Protein AF-A0A0K8V411-F1 (afdb_monomer)

Structure (mmCIF, N/CA/C/O backbone):
data_AF-A0A0K8V411-F1
#
_entry.id   AF-A0A0K8V411-F1
#
loop_
_atom_site.group_PDB
_atom_site.id
_atom_site.type_symbol
_atom_site.label_atom_id
_atom_site.label_alt_id
_atom_site.label_comp_id
_atom_site.label_asym_id
_atom_site.label_entity_id
_atom_site.label_seq_id
_atom_site.pdbx_PDB_ins_code
_atom_site.Cartn_x
_atom_site.Cartn_y
_atom_site.Cartn_z
_atom_site.occupancy
_atom_site.B_iso_or_equiv
_atom_site.auth_seq_id
_atom_site.auth_comp_id
_atom_site.auth_asym_id
_atom_site.auth_atom_id
_atom_site.pdbx_PDB_model_num
ATOM 1 N N . MET A 1 1 ? 6.392 6.251 16.243 1.00 62.19 1 MET A N 1
ATOM 2 C CA . MET A 1 1 ? 7.651 5.488 16.072 1.00 62.19 1 MET A CA 1
ATOM 3 C C . MET A 1 1 ? 7.427 4.157 15.341 1.00 62.19 1 MET A C 1
ATOM 5 O O . MET A 1 1 ? 8.114 3.924 14.360 1.00 62.19 1 MET A O 1
ATOM 9 N N . MET A 1 2 ? 6.452 3.316 15.727 1.00 70.94 2 MET A N 1
ATOM 10 C CA . MET A 1 2 ? 6.197 2.019 15.053 1.00 70.94 2 MET A CA 1
ATOM 11 C C . MET A 1 2 ? 5.640 2.143 13.621 1.00 70.94 2 MET A C 1
ATOM 13 O O . MET A 1 2 ? 6.083 1.429 12.727 1.00 70.94 2 MET A O 1
ATOM 17 N N . ILE A 1 3 ? 4.739 3.104 13.378 1.00 74.06 3 ILE A N 1
ATOM 18 C CA . ILE A 1 3 ? 4.144 3.361 12.048 1.00 74.06 3 ILE A CA 1
ATOM 19 C C . ILE A 1 3 ? 5.231 3.686 11.010 1.00 74.06 3 ILE A C 1
ATOM 21 O O . ILE A 1 3 ? 5.201 3.203 9.884 1.00 74.06 3 ILE A O 1
ATOM 25 N N . SER A 1 4 ? 6.239 4.458 11.414 1.00 68.69 4 SER A N 1
ATOM 26 C CA . SER A 1 4 ? 7.348 4.868 10.552 1.00 68.69 4 SER A CA 1
ATOM 27 C C . SER A 1 4 ? 8.252 3.700 10.143 1.00 68.69 4 SER A C 1
ATOM 29 O O . SER A 1 4 ? 8.767 3.696 9.037 1.00 68.69 4 SER A O 1
ATOM 31 N N . LEU A 1 5 ? 8.432 2.681 10.983 1.00 73.88 5 LEU A N 1
ATOM 32 C CA . LEU A 1 5 ? 9.225 1.501 10.613 1.00 73.88 5 LEU A CA 1
ATOM 33 C C . LEU A 1 5 ? 8.445 0.574 9.673 1.00 73.88 5 LEU A C 1
ATOM 35 O O . LEU A 1 5 ? 8.996 0.066 8.700 1.00 73.88 5 LEU A O 1
ATOM 39 N N . LEU A 1 6 ? 7.152 0.387 9.944 1.00 71.62 6 LEU A N 1
ATOM 40 C CA . LEU A 1 6 ? 6.322 -0.590 9.239 1.00 71.62 6 LEU A CA 1
ATOM 41 C C . LEU A 1 6 ? 5.678 -0.065 7.954 1.00 71.62 6 LEU A C 1
ATOM 43 O O . LEU A 1 6 ? 5.261 -0.875 7.142 1.00 71.62 6 LEU A O 1
ATOM 47 N N . ALA A 1 7 ? 5.587 1.247 7.740 1.00 76.69 7 ALA A N 1
ATOM 48 C CA . ALA A 1 7 ? 5.054 1.806 6.494 1.00 76.69 7 ALA A CA 1
ATOM 49 C C . ALA A 1 7 ? 6.159 2.362 5.583 1.00 76.69 7 ALA A C 1
ATOM 51 O O . ALA A 1 7 ? 6.114 2.186 4.365 1.00 76.69 7 ALA A O 1
ATOM 52 N N . LEU A 1 8 ? 7.178 3.002 6.166 1.00 77.25 8 LEU A N 1
ATOM 53 C CA . LEU A 1 8 ? 8.179 3.759 5.410 1.00 77.25 8 LEU A CA 1
ATOM 54 C C . LEU A 1 8 ? 9.280 2.875 4.805 1.00 77.25 8 LEU A C 1
ATOM 56 O O . LEU A 1 8 ? 9.857 3.253 3.793 1.00 77.25 8 LEU A O 1
ATOM 60 N N . ILE A 1 9 ? 9.555 1.703 5.391 1.00 83.69 9 ILE A N 1
ATOM 61 C CA . ILE A 1 9 ? 10.514 0.724 4.851 1.00 83.69 9 ILE A CA 1
ATOM 62 C C . ILE A 1 9 ? 9.879 -0.160 3.763 1.00 83.69 9 ILE A C 1
ATOM 64 O O . ILE A 1 9 ? 10.444 -0.243 2.673 1.00 83.69 9 ILE A O 1
ATOM 68 N N . PRO A 1 10 ? 8.716 -0.810 3.976 1.00 84.44 10 PRO A N 1
ATOM 69 C CA . PRO A 1 10 ? 8.154 -1.683 2.947 1.00 84.44 10 PRO A CA 1
ATOM 70 C C . PRO A 1 10 ? 7.540 -0.916 1.778 1.00 84.44 10 PRO A C 1
ATOM 72 O O . PRO A 1 10 ? 7.521 -1.454 0.677 1.00 84.44 10 PRO A O 1
ATOM 75 N N . GLY A 1 11 ? 7.097 0.333 1.973 1.00 85.06 11 GLY A N 1
ATOM 76 C CA . GLY A 1 11 ? 6.592 1.188 0.896 1.00 85.06 11 GLY A CA 1
ATOM 77 C C . GLY A 1 11 ? 7.528 1.231 -0.323 1.00 85.06 11 GLY A C 1
ATOM 78 O O . GLY A 1 11 ? 7.166 0.700 -1.374 1.00 85.06 11 GLY A O 1
ATOM 79 N N . PRO A 1 12 ? 8.748 1.788 -0.210 1.00 87.50 12 PRO A N 1
ATOM 80 C CA . PRO A 1 12 ? 9.686 1.873 -1.328 1.00 87.50 12 PRO A CA 1
ATOM 81 C C . PRO A 1 12 ? 10.131 0.503 -1.861 1.00 87.50 12 PRO A C 1
ATOM 83 O O . PRO A 1 12 ? 10.384 0.386 -3.055 1.00 87.50 12 PRO A O 1
ATOM 86 N N . ILE A 1 13 ? 10.169 -0.547 -1.031 1.00 90.69 13 ILE A N 1
ATOM 87 C CA . ILE A 1 13 ? 10.497 -1.911 -1.486 1.00 90.69 13 ILE A CA 1
ATOM 88 C C . ILE A 1 13 ? 9.397 -2.455 -2.409 1.00 90.69 13 ILE A C 1
ATOM 90 O O . ILE A 1 13 ? 9.693 -2.980 -3.483 1.00 90.69 13 ILE A O 1
ATOM 94 N N . ILE A 1 14 ? 8.128 -2.317 -2.014 1.00 91.19 14 ILE A N 1
ATOM 95 C CA . ILE A 1 14 ? 6.980 -2.766 -2.811 1.00 91.19 14 ILE A CA 1
ATOM 96 C C . ILE A 1 14 ? 6.903 -1.961 -4.109 1.00 91.19 14 ILE A C 1
ATOM 98 O O . ILE A 1 14 ? 6.784 -2.549 -5.183 1.00 91.19 14 ILE A O 1
ATOM 102 N N . PHE A 1 15 ? 7.028 -0.633 -4.033 1.00 90.06 15 PHE A N 1
ATOM 103 C CA . PHE A 1 15 ? 7.050 0.212 -5.228 1.00 90.06 15 PHE A CA 1
ATOM 104 C C . PHE A 1 15 ? 8.222 -0.131 -6.154 1.00 90.06 15 PHE A C 1
ATOM 106 O O . PHE A 1 15 ? 8.014 -0.214 -7.362 1.00 90.06 15 PHE A O 1
ATOM 113 N N . GLY A 1 16 ? 9.408 -0.424 -5.610 1.00 90.44 16 GLY A N 1
ATOM 114 C CA . GLY A 1 16 ? 10.551 -0.908 -6.388 1.00 90.44 16 GLY A CA 1
ATOM 115 C C . GLY A 1 16 ? 10.221 -2.184 -7.163 1.00 90.44 16 GLY A C 1
ATOM 116 O O . GLY A 1 16 ? 10.389 -2.232 -8.377 1.00 90.44 16 GLY A O 1
ATOM 117 N N . ARG A 1 17 ? 9.616 -3.181 -6.503 1.00 90.94 17 ARG A N 1
ATOM 118 C CA . ARG A 1 17 ? 9.182 -4.425 -7.166 1.00 90.94 17 ARG A CA 1
ATOM 119 C C . ARG A 1 17 ? 8.103 -4.206 -8.229 1.00 90.94 17 ARG A C 1
ATOM 121 O O . ARG A 1 17 ? 8.109 -4.893 -9.250 1.00 90.94 17 ARG A O 1
ATOM 128 N N . ILE A 1 18 ? 7.176 -3.272 -8.015 1.00 92.00 18 ILE A N 1
ATOM 129 C CA . ILE A 1 18 ? 6.149 -2.928 -9.012 1.00 92.00 18 ILE A CA 1
ATOM 130 C C . ILE A 1 18 ? 6.806 -2.334 -10.264 1.00 92.00 18 ILE A C 1
ATOM 132 O O . ILE A 1 18 ? 6.470 -2.729 -11.380 1.00 92.00 18 ILE A O 1
ATOM 136 N N . ILE A 1 19 ? 7.773 -1.434 -10.092 1.00 90.12 19 ILE A N 1
ATOM 137 C CA . ILE A 1 19 ? 8.519 -0.839 -11.205 1.00 90.12 19 ILE A CA 1
ATOM 138 C C . ILE A 1 19 ? 9.303 -1.923 -11.961 1.00 90.12 19 ILE A C 1
ATOM 140 O O . ILE A 1 19 ? 9.169 -2.027 -13.179 1.00 90.12 19 ILE A O 1
ATOM 144 N N . ASP A 1 20 ? 10.013 -2.802 -11.250 1.00 89.75 20 ASP A N 1
ATOM 145 C CA . ASP A 1 20 ? 10.786 -3.888 -11.869 1.00 89.75 20 ASP A CA 1
ATOM 146 C C . ASP A 1 20 ? 9.894 -4.862 -12.660 1.00 89.75 20 ASP A C 1
ATOM 148 O O . ASP A 1 20 ? 10.235 -5.276 -13.768 1.00 89.75 20 ASP A O 1
ATOM 152 N N . SER A 1 21 ? 8.720 -5.211 -12.120 1.00 88.44 21 SER A N 1
ATOM 153 C CA . SER A 1 21 ? 7.772 -6.138 -12.763 1.00 88.44 21 SER A CA 1
ATOM 154 C C . SER A 1 21 ? 7.040 -5.554 -13.974 1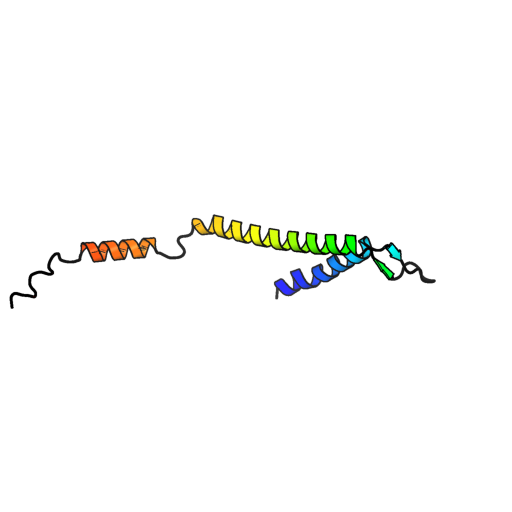.00 88.44 21 SER A C 1
ATOM 156 O O . SER A 1 21 ? 6.572 -6.302 -14.831 1.00 88.44 21 SER A O 1
ATOM 158 N N . THR A 1 22 ? 6.943 -4.226 -14.065 1.00 91.69 22 THR A N 1
ATOM 159 C CA . THR A 1 22 ? 6.321 -3.529 -15.203 1.00 91.69 22 THR A CA 1
ATOM 160 C C . THR A 1 22 ? 7.337 -3.092 -16.249 1.00 91.69 22 THR A C 1
ATOM 162 O O . THR A 1 22 ? 6.961 -2.456 -17.235 1.00 91.69 22 THR A O 1
ATOM 165 N N . CYS A 1 23 ? 8.610 -3.446 -16.069 1.00 91.31 23 CYS A N 1
ATOM 166 C CA . CYS A 1 23 ? 9.661 -3.053 -16.984 1.00 91.31 23 CYS A CA 1
ATOM 167 C C . CYS A 1 23 ? 9.523 -3.733 -18.351 1.00 91.31 23 CYS A C 1
ATOM 169 O O . CYS A 1 23 ? 9.491 -4.960 -18.455 1.00 91.31 23 CYS A O 1
ATOM 171 N N . LEU A 1 24 ? 9.483 -2.920 -19.406 1.00 88.50 24 LEU A N 1
ATOM 172 C CA . LEU A 1 24 ? 9.473 -3.364 -20.799 1.00 88.50 24 LEU A CA 1
ATOM 173 C C . LEU A 1 24 ? 10.885 -3.386 -21.386 1.00 88.50 24 LEU A C 1
ATOM 175 O O . LEU A 1 24 ? 11.235 -4.321 -22.101 1.00 88.50 24 LEU A O 1
ATOM 179 N N . VAL A 1 25 ? 11.695 -2.367 -21.077 1.00 87.44 25 VAL A N 1
ATOM 180 C CA . VAL A 1 25 ? 13.060 -2.223 -21.602 1.00 87.44 25 VAL A CA 1
ATOM 181 C C . VAL A 1 25 ? 14.035 -1.963 -20.462 1.00 87.44 25 VAL A C 1
ATOM 183 O O . VAL A 1 25 ? 13.973 -0.931 -19.785 1.00 87.44 25 VAL A O 1
ATOM 186 N N . TRP A 1 26 ? 14.954 -2.909 -20.288 1.00 88.56 26 TRP A N 1
ATOM 187 C CA . TRP A 1 26 ? 16.078 -2.801 -19.368 1.00 88.56 26 TRP A CA 1
ATOM 188 C C . TRP A 1 26 ? 17.267 -2.145 -20.061 1.00 88.56 26 TRP A C 1
ATOM 190 O O . TRP A 1 26 ? 17.569 -2.453 -21.213 1.00 88.56 26 TRP A O 1
ATOM 200 N N . THR A 1 27 ? 17.944 -1.242 -19.354 1.00 83.25 27 THR A N 1
ATOM 201 C CA . THR A 1 27 ? 19.200 -0.665 -19.841 1.00 83.25 27 THR A CA 1
ATOM 202 C C . THR A 1 27 ? 20.320 -1.666 -19.593 1.00 83.25 27 THR A C 1
ATOM 204 O O . THR A 1 27 ? 20.622 -1.953 -18.439 1.00 83.25 27 THR A O 1
ATOM 207 N N . GLU A 1 28 ? 20.963 -2.174 -20.638 1.00 83.94 28 GLU A N 1
ATOM 208 C CA . GLU A 1 28 ? 22.169 -2.992 -20.490 1.00 83.94 28 GLU A CA 1
ATOM 209 C C . GLU A 1 28 ? 23.408 -2.088 -20.471 1.00 83.94 28 GLU A C 1
ATOM 211 O O . GLU A 1 28 ? 23.597 -1.234 -21.337 1.00 83.94 28 GLU A O 1
ATOM 216 N N . THR A 1 29 ? 24.250 -2.257 -19.459 1.00 83.88 29 THR A N 1
ATOM 217 C CA . THR A 1 29 ? 25.544 -1.575 -19.337 1.00 83.88 29 THR A CA 1
ATOM 218 C C . THR A 1 29 ? 26.673 -2.572 -19.582 1.00 83.88 29 THR A C 1
ATOM 220 O O . THR A 1 29 ? 26.465 -3.780 -19.478 1.00 83.88 29 THR A O 1
ATOM 223 N N . CYS A 1 30 ? 27.898 -2.100 -19.844 1.00 81.62 30 CYS A N 1
ATOM 224 C CA . CYS A 1 30 ? 29.064 -2.984 -20.005 1.00 81.62 30 CYS A CA 1
ATOM 225 C C . CYS A 1 30 ? 29.314 -3.909 -18.789 1.00 81.62 30 CYS A C 1
ATOM 227 O O . CYS A 1 30 ? 30.045 -4.885 -18.918 1.00 81.62 30 CYS A O 1
ATOM 229 N N . HIS A 1 31 ? 28.707 -3.619 -17.628 1.00 82.38 31 HIS A N 1
ATOM 230 C CA . HIS A 1 31 ? 28.780 -4.419 -16.400 1.00 82.38 31 HIS A CA 1
ATOM 231 C C . HIS A 1 31 ? 27.486 -5.197 -16.068 1.00 82.38 31 HIS A C 1
ATOM 233 O O . HIS A 1 31 ? 27.401 -5.786 -14.992 1.00 82.38 31 HIS A O 1
ATOM 239 N N . GLY A 1 32 ? 26.491 -5.227 -16.965 1.00 81.62 32 GLY A N 1
ATOM 240 C CA . GLY A 1 32 ? 25.243 -5.987 -16.811 1.00 81.62 32 GLY A CA 1
ATOM 241 C C . GLY A 1 32 ? 23.969 -5.134 -16.772 1.00 81.62 32 GLY A C 1
ATOM 242 O O . GLY A 1 32 ? 23.953 -3.987 -17.233 1.00 81.62 32 GLY A O 1
ATOM 243 N N . ARG A 1 33 ? 22.897 -5.707 -16.206 1.00 81.00 33 ARG A N 1
ATOM 244 C CA . ARG A 1 33 ? 21.543 -5.128 -16.178 1.00 81.00 33 ARG A CA 1
ATOM 245 C C . ARG A 1 33 ? 21.484 -3.888 -15.280 1.00 81.00 33 ARG A C 1
ATOM 247 O O . ARG A 1 33 ? 21.710 -3.976 -14.076 1.00 81.00 33 ARG A O 1
ATOM 254 N N . GLY A 1 34 ? 21.192 -2.740 -15.878 1.00 83.56 34 GLY A N 1
ATOM 255 C CA . GLY A 1 34 ? 21.037 -1.446 -15.219 1.00 83.56 34 GLY A CA 1
ATOM 256 C C . GLY A 1 34 ? 19.582 -1.126 -14.869 1.0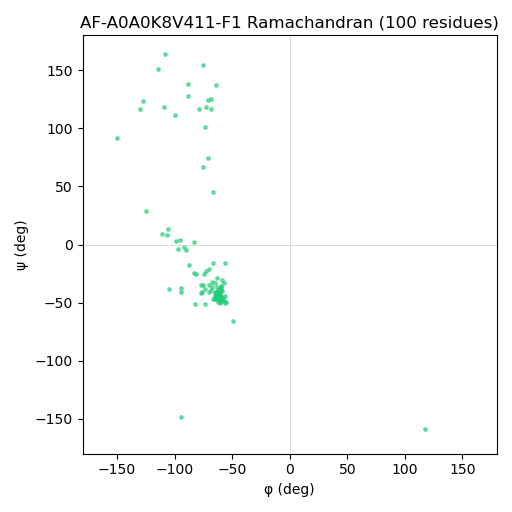0 83.56 34 GLY A C 1
ATOM 257 O O . GLY A 1 34 ? 18.782 -2.012 -14.583 1.00 83.56 34 GLY A O 1
ATOM 258 N N . ASN A 1 35 ? 19.230 0.163 -14.882 1.00 83.69 35 ASN A N 1
ATOM 259 C CA . ASN A 1 35 ? 17.886 0.614 -14.520 1.00 83.69 35 ASN A CA 1
ATOM 260 C C . ASN A 1 35 ? 16.855 0.342 -15.634 1.00 83.69 35 ASN A C 1
ATOM 262 O O . ASN A 1 35 ? 17.192 0.308 -16.825 1.00 83.69 35 ASN A O 1
ATOM 266 N N . CYS A 1 36 ? 15.584 0.211 -15.251 1.00 88.31 36 CYS A N 1
ATOM 267 C CA . CYS A 1 36 ? 14.485 0.162 -16.206 1.00 88.31 36 CYS A CA 1
ATOM 268 C C . CYS A 1 36 ? 14.265 1.542 -16.841 1.00 88.31 36 CYS A C 1
ATOM 270 O O . CYS A 1 36 ? 14.054 2.524 -16.128 1.00 88.31 36 CYS A O 1
ATOM 272 N N . GLN A 1 37 ? 14.295 1.627 -18.173 1.00 84.06 37 GLN A N 1
ATOM 273 C CA . GLN A 1 37 ? 14.102 2.898 -18.879 1.00 84.06 37 GLN A CA 1
ATOM 274 C C . GLN A 1 37 ? 12.644 3.106 -19.302 1.00 84.06 37 GLN A C 1
ATOM 276 O O . GLN A 1 37 ? 12.133 4.224 -19.244 1.00 84.06 37 GLN A O 1
ATOM 281 N N . LEU A 1 38 ? 11.972 2.026 -19.716 1.00 89.19 38 LEU A N 1
ATOM 282 C CA . LEU A 1 38 ? 10.591 2.060 -20.187 1.00 89.19 38 LEU A CA 1
ATOM 283 C C . LEU A 1 38 ? 9.740 1.041 -19.434 1.00 89.19 38 LEU A C 1
ATOM 285 O O . LEU A 1 38 ? 10.027 -0.156 -19.460 1.00 89.19 38 LEU A O 1
ATOM 289 N N . TYR A 1 39 ? 8.665 1.523 -18.817 1.00 90.62 39 TYR A N 1
ATOM 290 C CA . TYR A 1 39 ? 7.700 0.725 -18.067 1.00 90.62 39 TYR A CA 1
ATOM 291 C C . TYR A 1 39 ? 6.322 0.735 -18.739 1.00 90.62 39 TYR A C 1
ATOM 293 O O . TYR A 1 39 ? 5.923 1.700 -19.396 1.00 90.62 39 TYR A O 1
ATOM 301 N N . ASP A 1 40 ? 5.569 -0.347 -18.554 1.00 92.62 40 ASP A N 1
ATOM 302 C CA . ASP A 1 40 ? 4.177 -0.446 -18.979 1.00 92.62 40 ASP A CA 1
ATOM 303 C C . ASP A 1 40 ? 3.287 0.393 -18.052 1.00 92.62 40 ASP A C 1
ATOM 305 O O . ASP A 1 40 ? 2.928 -0.007 -16.943 1.00 92.62 40 ASP A O 1
ATOM 309 N N . GLN A 1 41 ? 2.915 1.573 -18.534 1.00 90.94 41 GLN A N 1
ATOM 310 C CA . GLN A 1 41 ? 2.059 2.529 -17.835 1.00 90.94 41 GLN A CA 1
ATOM 311 C C . GLN A 1 41 ? 0.671 1.972 -17.469 1.00 90.94 41 GLN A C 1
ATOM 313 O O . GLN A 1 41 ? 0.114 2.363 -16.442 1.00 90.94 41 GLN A O 1
ATOM 318 N N . THR A 1 42 ? 0.111 1.040 -18.246 1.00 93.25 42 THR A N 1
ATOM 319 C CA . THR A 1 42 ? -1.202 0.450 -17.941 1.00 93.25 42 THR A CA 1
ATOM 320 C C . THR A 1 42 ? -1.078 -0.516 -16.775 1.00 93.25 42 THR A C 1
ATOM 322 O O . THR A 1 42 ? -1.794 -0.381 -15.781 1.00 93.25 42 THR A O 1
ATOM 325 N N . LYS A 1 43 ? -0.125 -1.453 -16.852 1.00 91.56 43 LYS A N 1
ATOM 326 C CA . LYS A 1 43 ? 0.120 -2.412 -15.765 1.00 91.56 43 LYS A CA 1
ATOM 327 C C . LYS A 1 43 ? 0.544 -1.708 -14.482 1.00 91.56 43 LYS A C 1
ATOM 329 O O . LYS A 1 43 ? 0.031 -2.038 -13.417 1.00 91.56 43 LYS A O 1
ATOM 334 N N . PHE A 1 44 ? 1.401 -0.692 -14.585 1.00 92.12 44 PHE A N 1
ATOM 335 C CA . PHE A 1 44 ? 1.818 0.121 -13.446 1.00 92.12 44 PHE A CA 1
ATOM 336 C C 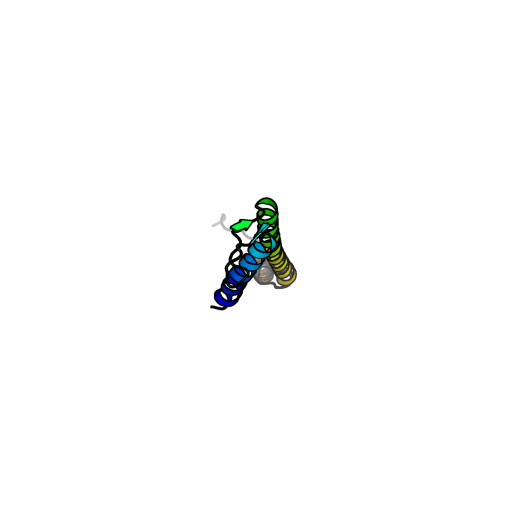. PHE A 1 44 ? 0.617 0.728 -12.716 1.00 92.12 44 PHE A C 1
ATOM 338 O O . PHE A 1 44 ? 0.484 0.549 -11.506 1.00 92.12 44 PHE A O 1
ATOM 345 N N . ARG A 1 45 ? -0.308 1.362 -13.454 1.00 94.12 45 ARG A N 1
ATOM 346 C CA . ARG A 1 45 ? -1.538 1.938 -12.887 1.00 94.12 45 ARG A CA 1
ATOM 347 C C . ARG A 1 45 ? -2.400 0.877 -12.210 1.00 94.12 45 ARG A C 1
ATOM 349 O O . ARG A 1 45 ? -2.867 1.121 -11.101 1.00 94.12 45 ARG A O 1
ATOM 356 N N . TYR A 1 46 ? -2.589 -0.288 -12.823 1.00 95.44 46 TYR A N 1
ATOM 357 C CA . TYR A 1 46 ? -3.352 -1.366 -12.191 1.00 95.44 46 TYR A CA 1
ATOM 358 C C . TYR A 1 46 ? -2.710 -1.839 -10.887 1.00 95.44 46 TYR A C 1
ATOM 360 O O . TYR A 1 46 ? -3.402 -1.912 -9.875 1.00 95.44 46 TYR A O 1
ATOM 368 N N . TYR A 1 47 ? -1.399 -2.090 -10.867 1.00 94.19 47 TYR A N 1
ATOM 369 C CA . TYR A 1 47 ? -0.722 -2.572 -9.663 1.00 94.19 47 TYR A CA 1
ATOM 370 C C . TYR A 1 47 ? -0.796 -1.584 -8.501 1.00 94.19 47 TYR A C 1
ATOM 372 O O . TYR A 1 47 ? -1.118 -1.992 -7.386 1.00 94.19 47 TYR A O 1
ATOM 380 N N . VAL A 1 48 ? -0.566 -0.290 -8.743 1.00 93.69 48 VAL A N 1
ATOM 381 C CA . VAL A 1 48 ? -0.652 0.709 -7.664 1.00 93.69 48 VAL A CA 1
ATOM 382 C C . VAL A 1 48 ? -2.085 0.891 -7.158 1.00 93.69 48 VAL A C 1
ATOM 384 O O . VAL A 1 48 ? -2.287 1.022 -5.953 1.00 93.69 48 VAL A O 1
ATOM 387 N N . ASN A 1 49 ? -3.090 0.834 -8.041 1.00 94.69 49 ASN A N 1
ATOM 388 C CA . ASN A 1 49 ? -4.495 0.943 -7.638 1.00 94.69 49 ASN A CA 1
ATOM 389 C C . ASN A 1 49 ? -4.969 -0.299 -6.870 1.00 94.69 49 ASN A C 1
ATOM 391 O O . ASN A 1 49 ? -5.650 -0.159 -5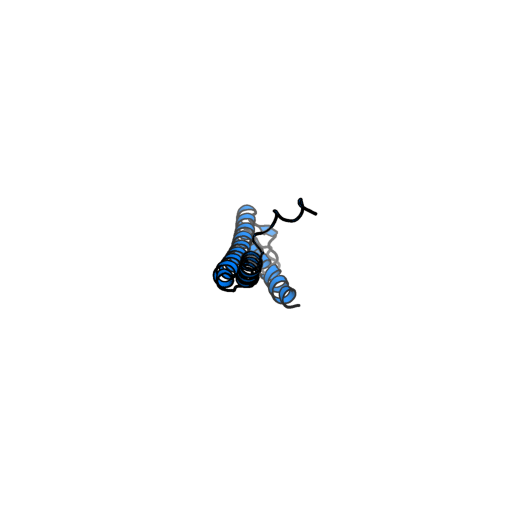.860 1.00 94.69 49 ASN A O 1
ATOM 395 N N . ILE A 1 50 ? -4.580 -1.504 -7.297 1.00 95.56 50 ILE A N 1
ATOM 396 C CA . ILE A 1 50 ? -4.900 -2.752 -6.586 1.00 95.56 50 ILE A CA 1
ATOM 397 C C . ILE A 1 50 ? -4.216 -2.780 -5.219 1.00 95.56 50 ILE A C 1
ATOM 399 O O . ILE A 1 50 ? -4.841 -3.178 -4.236 1.00 95.56 50 ILE A O 1
ATOM 403 N N . LEU A 1 51 ? -2.960 -2.335 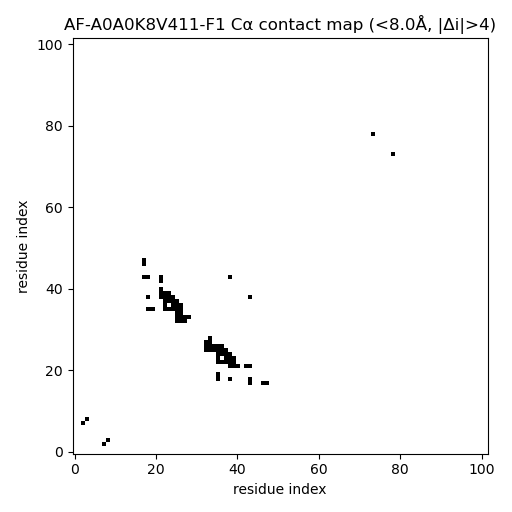-5.129 1.00 93.81 51 LEU A N 1
ATOM 404 C CA . LEU A 1 51 ? -2.254 -2.226 -3.855 1.00 93.81 51 LEU A CA 1
ATOM 405 C C . LEU A 1 51 ? -2.978 -1.262 -2.907 1.00 93.81 51 LEU A C 1
ATOM 40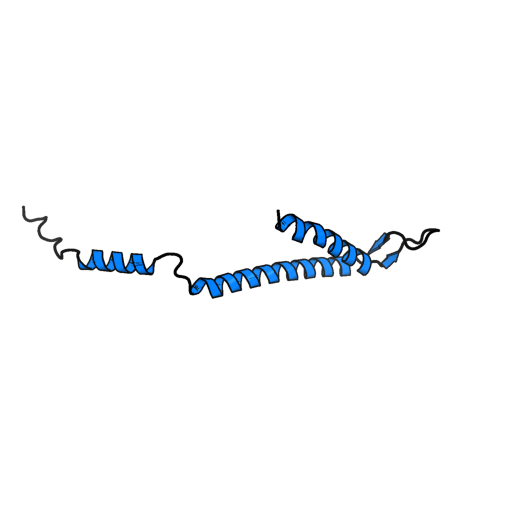7 O O . LEU A 1 51 ? -3.229 -1.616 -1.757 1.00 93.81 51 LEU A O 1
ATOM 411 N N . ALA A 1 52 ? -3.356 -0.078 -3.395 1.00 93.38 52 ALA A N 1
ATOM 412 C CA . ALA A 1 52 ? -4.105 0.900 -2.610 1.00 93.38 52 ALA A CA 1
ATOM 413 C C . ALA A 1 52 ? -5.451 0.332 -2.139 1.00 93.38 52 ALA A C 1
ATOM 415 O O . ALA A 1 52 ? -5.743 0.362 -0.947 1.00 93.38 52 ALA A O 1
ATOM 416 N N . LEU A 1 53 ? -6.223 -0.271 -3.049 1.00 96.50 53 LEU A N 1
ATOM 417 C CA . LEU A 1 53 ? -7.491 -0.924 -2.730 1.00 96.50 53 LEU A CA 1
ATOM 418 C C . LEU A 1 53 ? -7.317 -2.009 -1.662 1.00 96.50 53 LEU A C 1
ATOM 420 O O . LEU A 1 53 ? -8.096 -2.068 -0.715 1.00 96.50 53 LEU A O 1
ATOM 424 N N . SER A 1 54 ? -6.279 -2.837 -1.786 1.00 94.75 54 SER A N 1
ATOM 425 C CA . SER A 1 54 ? -5.985 -3.907 -0.831 1.00 94.75 54 SER A CA 1
ATOM 426 C C . SER A 1 54 ? -5.691 -3.337 0.555 1.00 94.75 54 SER A C 1
ATOM 428 O O . SER A 1 54 ? -6.320 -3.745 1.528 1.00 94.75 54 SER A O 1
ATOM 430 N N . LEU A 1 55 ? -4.805 -2.342 0.654 1.00 92.50 55 LEU A N 1
ATOM 431 C CA . LEU A 1 55 ? -4.462 -1.698 1.926 1.00 92.50 55 LEU A CA 1
ATOM 432 C C . LEU A 1 55 ? -5.675 -1.015 2.570 1.00 92.50 55 LEU A C 1
ATOM 434 O O . LEU A 1 55 ? -5.910 -1.182 3.766 1.00 92.50 55 LEU A O 1
ATOM 438 N N . THR A 1 56 ? -6.480 -0.299 1.781 1.00 94.62 56 THR A N 1
ATOM 439 C CA . THR A 1 56 ? -7.715 0.327 2.268 1.00 94.62 56 THR A CA 1
ATOM 440 C C . THR A 1 56 ? -8.725 -0.719 2.732 1.00 94.62 56 THR A C 1
ATOM 442 O O . THR A 1 56 ? -9.315 -0.558 3.796 1.00 94.62 56 THR A O 1
ATOM 445 N N . SER A 1 57 ? -8.896 -1.817 1.989 1.00 96.56 57 SER A N 1
ATOM 446 C CA . SER A 1 57 ? -9.821 -2.891 2.367 1.00 96.56 57 SER A CA 1
ATOM 447 C C . SER A 1 57 ? -9.429 -3.557 3.686 1.00 96.56 57 SER A C 1
ATOM 449 O O . SER A 1 57 ? -10.295 -3.811 4.517 1.00 96.56 57 SER A O 1
ATOM 451 N N . ILE A 1 58 ? -8.129 -3.760 3.926 1.00 95.19 58 ILE A N 1
ATOM 452 C CA . ILE A 1 58 ? -7.617 -4.282 5.196 1.00 95.19 58 ILE A CA 1
ATOM 453 C C . ILE A 1 58 ? -7.996 -3.335 6.340 1.00 95.19 58 ILE A C 1
ATOM 455 O O . ILE A 1 58 ? -8.494 -3.799 7.362 1.00 95.19 58 ILE A O 1
ATOM 459 N N . GLY A 1 59 ? -7.827 -2.021 6.153 1.00 93.75 59 GLY A N 1
ATOM 460 C CA . GLY A 1 59 ? -8.255 -1.012 7.128 1.00 93.75 59 GLY A CA 1
ATOM 461 C C . GLY A 1 59 ? -9.745 -1.112 7.455 1.00 93.75 59 GLY A C 1
ATOM 462 O O . GLY A 1 59 ? -10.107 -1.272 8.616 1.00 93.75 59 GLY A O 1
ATOM 463 N N . VAL A 1 60 ? -10.596 -1.152 6.427 1.00 96.44 60 VAL A N 1
ATOM 464 C CA . VAL A 1 60 ? -12.053 -1.293 6.593 1.00 96.44 60 VAL A CA 1
ATOM 465 C C . VAL A 1 60 ? -12.420 -2.584 7.330 1.00 96.44 60 VAL A C 1
ATOM 467 O O . VAL A 1 60 ? -13.320 -2.582 8.165 1.00 96.44 60 VAL A O 1
ATOM 470 N N . ILE A 1 61 ? -11.723 -3.691 7.065 1.00 96.31 61 ILE A N 1
ATOM 471 C CA . ILE A 1 61 ? -11.945 -4.952 7.783 1.00 96.31 61 ILE A CA 1
ATOM 472 C C . ILE A 1 61 ? -11.603 -4.792 9.266 1.00 96.31 61 ILE A C 1
ATOM 474 O O . ILE A 1 61 ? -12.389 -5.218 10.109 1.00 96.31 61 ILE A O 1
ATOM 478 N N . PHE A 1 62 ? -10.472 -4.166 9.602 1.00 95.19 62 PHE A N 1
ATOM 479 C CA . PHE A 1 62 ? -10.127 -3.883 10.997 1.00 95.19 62 PHE A CA 1
ATOM 480 C C . PHE A 1 62 ? -11.169 -2.993 11.674 1.00 95.19 62 PHE A C 1
ATOM 482 O O . PHE A 1 62 ? -11.578 -3.299 12.793 1.00 95.19 62 PHE A O 1
ATOM 489 N N . ASP A 1 63 ? -11.656 -1.959 10.991 1.00 93.06 63 ASP A N 1
ATOM 490 C CA . ASP A 1 63 ? -12.706 -1.084 11.517 1.00 93.06 63 ASP A CA 1
ATOM 491 C C . ASP A 1 63 ? -14.004 -1.862 11.785 1.00 93.06 63 ASP A C 1
ATOM 493 O O . ASP A 1 63 ? -14.607 -1.728 12.851 1.00 93.06 63 ASP A O 1
ATOM 497 N N . ILE A 1 64 ? -14.405 -2.744 10.863 1.00 95.00 64 ILE A N 1
ATOM 498 C CA . ILE A 1 64 ? -15.566 -3.628 11.036 1.00 95.00 64 ILE A CA 1
ATOM 499 C C . ILE A 1 64 ? -15.353 -4.598 12.202 1.00 95.00 64 ILE A C 1
ATOM 501 O O . ILE A 1 64 ? -16.283 -4.827 12.972 1.00 95.00 64 ILE A O 1
ATOM 505 N N . LEU A 1 65 ? -14.154 -5.164 12.363 1.00 93.81 65 LEU A N 1
ATOM 506 C CA . LEU A 1 65 ? -13.833 -6.069 13.471 1.00 93.81 65 LEU A CA 1
ATOM 507 C C . LEU A 1 65 ? -13.901 -5.354 14.822 1.00 93.81 65 LEU A C 1
ATOM 509 O O . LEU A 1 65 ? -14.486 -5.882 15.769 1.00 93.81 65 LEU A O 1
ATOM 513 N N . VAL A 1 66 ? -13.343 -4.145 14.903 1.00 92.88 66 VAL A N 1
ATOM 514 C CA . VAL A 1 66 ? -13.421 -3.296 16.097 1.00 92.88 66 VAL A CA 1
ATOM 515 C C . VAL A 1 66 ? -14.869 -2.948 16.395 1.00 92.88 66 VAL A C 1
ATOM 517 O O . VAL A 1 66 ? -15.291 -3.052 17.544 1.00 92.88 66 VAL A O 1
ATOM 520 N N . TRP A 1 67 ? -15.653 -2.599 15.376 1.00 90.44 67 TRP A N 1
ATOM 521 C CA . TRP A 1 67 ? -17.076 -2.346 15.544 1.00 90.44 67 TRP A CA 1
ATOM 522 C C . TRP A 1 67 ? -17.799 -3.593 16.058 1.00 90.44 67 TRP A C 1
ATOM 524 O O . TRP A 1 67 ? -18.472 -3.523 17.079 1.00 90.44 67 TRP A O 1
ATOM 534 N N . TYR A 1 68 ? -17.606 -4.755 15.435 1.00 90.94 68 TYR A N 1
ATOM 535 C CA . TYR A 1 68 ? -18.250 -6.005 15.838 1.00 90.94 68 TYR A CA 1
ATOM 536 C C . TYR A 1 68 ? -17.911 -6.403 17.281 1.00 90.94 68 TYR A C 1
ATOM 538 O O . TYR A 1 68 ? -18.808 -6.724 18.060 1.00 90.94 68 TYR A O 1
ATOM 546 N N . HIS A 1 69 ? -16.636 -6.331 17.668 1.00 88.38 69 HIS A N 1
ATOM 547 C CA . HIS A 1 69 ? -16.196 -6.692 19.016 1.00 88.38 69 HIS A CA 1
ATOM 548 C C . HIS A 1 69 ? -16.558 -5.620 20.061 1.00 88.38 69 HIS A C 1
ATOM 550 O O . HIS A 1 69 ? -16.889 -5.936 21.204 1.00 88.38 69 HIS A O 1
ATOM 556 N N . GLY A 1 70 ? -16.521 -4.342 19.680 1.00 82.88 70 GLY A N 1
ATOM 557 C CA . GLY A 1 70 ? -16.841 -3.207 20.546 1.00 82.88 70 GLY A CA 1
ATOM 558 C C . GLY A 1 70 ? -18.323 -3.111 20.904 1.00 82.88 70 GLY A C 1
ATOM 559 O O . GLY A 1 70 ? -18.666 -2.550 21.937 1.00 82.88 70 GLY A O 1
ATOM 560 N N . ARG A 1 71 ? -19.215 -3.722 20.115 1.00 72.19 71 ARG A N 1
ATOM 561 C CA . ARG A 1 71 ? -20.671 -3.713 20.357 1.00 72.19 71 ARG A CA 1
ATOM 562 C C . ARG A 1 71 ? -21.100 -4.467 21.618 1.00 72.19 71 ARG A C 1
ATOM 564 O O . ARG A 1 71 ? -22.221 -4.265 22.072 1.00 72.19 71 ARG A O 1
ATOM 571 N N . HIS A 1 72 ? -20.236 -5.312 22.181 1.00 70.25 72 HIS A N 1
ATOM 572 C CA . HIS A 1 72 ? -20.488 -6.009 23.447 1.00 70.25 72 HIS A CA 1
ATOM 573 C C . HIS A 1 72 ? -19.849 -5.301 24.663 1.00 70.25 72 HIS A C 1
ATOM 575 O O . HIS A 1 72 ? -20.033 -5.726 25.803 1.00 70.25 72 HIS A O 1
ATOM 581 N N . LEU A 1 73 ? -19.094 -4.220 24.448 1.00 67.81 73 LEU A N 1
ATOM 582 C CA . LEU A 1 73 ? -18.502 -3.417 25.515 1.00 67.81 73 LEU A CA 1
ATOM 583 C C . LEU A 1 73 ? -19.379 -2.177 25.743 1.00 67.81 73 LEU A C 1
ATOM 585 O O . LEU A 1 73 ? -19.461 -1.304 24.885 1.00 67.81 73 LEU A O 1
ATOM 589 N N . ASP A 1 74 ? -20.047 -2.118 26.899 1.00 67.00 74 ASP A N 1
AT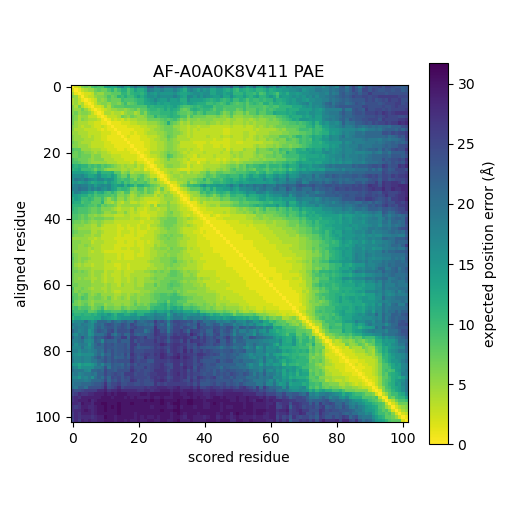OM 590 C CA . ASP A 1 74 ? -20.855 -0.978 27.372 1.00 67.00 74 ASP A CA 1
ATOM 591 C C . ASP A 1 74 ? -19.902 0.177 27.749 1.00 67.00 74 ASP A C 1
ATOM 593 O O . ASP A 1 74 ? -19.542 0.371 28.908 1.00 67.00 74 ASP A O 1
ATOM 597 N N . LEU A 1 75 ? -19.345 0.837 26.729 1.00 66.06 75 LEU A N 1
ATOM 598 C CA . LEU A 1 75 ? -18.232 1.791 26.857 1.00 66.06 75 LEU A CA 1
ATOM 599 C C . LEU A 1 75 ? -18.708 3.195 27.257 1.00 66.06 75 LEU A C 1
ATOM 601 O O . LEU A 1 75 ? -17.968 3.956 27.874 1.00 66.06 75 LEU A O 1
ATOM 605 N N . TYR A 1 76 ? -19.963 3.506 26.943 1.00 62.38 76 TYR A N 1
ATOM 606 C CA . TYR A 1 76 ? -20.723 4.604 27.521 1.00 62.38 76 TYR A CA 1
ATOM 607 C C . TYR A 1 76 ? -21.771 3.953 28.410 1.00 62.38 76 TYR A C 1
ATOM 609 O O . TYR A 1 76 ? -22.585 3.195 27.900 1.00 62.38 76 TYR A O 1
ATOM 617 N N . GLY A 1 77 ? -21.761 4.210 29.716 1.00 66.75 77 GLY A N 1
ATOM 618 C CA . GLY A 1 77 ? -22.740 3.672 30.665 1.00 66.75 77 GLY A CA 1
ATOM 619 C C . GLY A 1 77 ? -24.167 4.199 30.454 1.00 66.75 77 GLY A C 1
ATOM 620 O O . GLY A 1 77 ? -24.832 4.545 31.424 1.00 66.75 77 GLY A O 1
ATOM 621 N N . GLU A 1 78 ? -24.671 4.257 29.218 1.00 67.44 78 GLU A N 1
ATOM 622 C CA . GLU A 1 78 ? -26.031 4.687 28.874 1.00 67.44 78 GLU A CA 1
ATOM 623 C C . GLU A 1 78 ? -27.069 3.835 29.614 1.00 67.44 78 GLU A C 1
ATOM 625 O O . GLU A 1 78 ? -28.104 4.336 30.051 1.00 67.44 78 GLU A O 1
ATOM 630 N N . ARG A 1 79 ? -26.758 2.552 29.848 1.00 70.44 79 ARG A N 1
ATOM 631 C CA . ARG A 1 79 ? -27.577 1.645 30.662 1.00 70.44 79 ARG A CA 1
ATOM 632 C C . ARG A 1 79 ? -27.658 2.070 32.134 1.00 70.44 79 ARG A C 1
ATOM 634 O O . ARG A 1 79 ? -28.677 1.833 32.782 1.00 70.44 79 ARG A O 1
ATOM 641 N N . GLU A 1 80 ? -26.599 2.662 32.683 1.00 72.88 80 GLU A N 1
ATOM 642 C CA . GLU A 1 80 ? -26.563 3.197 34.053 1.00 72.88 80 GLU A CA 1
ATOM 643 C C . GLU A 1 80 ? -27.303 4.542 34.124 1.00 72.88 80 GLU A C 1
ATOM 645 O O . GLU A 1 80 ? -28.103 4.761 35.036 1.00 72.88 80 GLU A O 1
ATOM 650 N N . GLU A 1 81 ? -27.107 5.414 33.129 1.00 78.81 81 GLU A N 1
ATOM 651 C CA . GLU A 1 81 ? -27.771 6.719 33.034 1.00 78.81 81 GLU A CA 1
ATOM 652 C C . GLU A 1 81 ? -29.289 6.596 32.854 1.00 78.81 81 GLU A C 1
ATOM 654 O O . GLU A 1 81 ? -30.039 7.303 33.532 1.00 78.81 81 GLU A O 1
ATOM 659 N N . GLN A 1 82 ? -29.753 5.657 32.019 1.00 80.56 82 GLN A N 1
ATOM 660 C CA . GLN A 1 82 ? -31.176 5.338 31.858 1.00 80.56 82 GLN A CA 1
ATOM 661 C C . GLN A 1 82 ? -31.789 4.868 33.178 1.00 80.56 82 GLN A C 1
ATOM 663 O O . GLN A 1 82 ? -32.790 5.428 33.617 1.00 80.56 82 GLN A O 1
ATOM 668 N N . LYS A 1 83 ? -31.143 3.931 33.887 1.00 84.31 83 LYS A N 1
ATOM 669 C CA . LYS A 1 83 ? -31.608 3.480 35.212 1.00 84.31 83 LYS A CA 1
ATOM 670 C C . LYS A 1 83 ? -31.661 4.620 36.229 1.00 84.31 83 LYS A C 1
ATOM 672 O O . LYS A 1 83 ? -32.537 4.637 37.095 1.00 84.31 83 LYS A O 1
ATOM 677 N N . LEU A 1 84 ? -30.715 5.559 36.175 1.00 85.19 84 LEU A N 1
ATOM 678 C CA . LEU A 1 84 ? -30.669 6.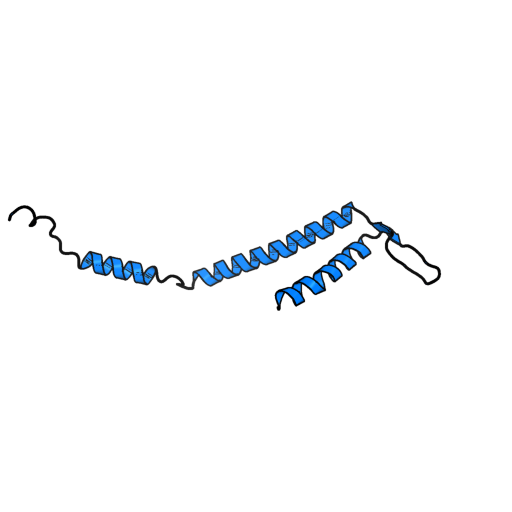703 37.085 1.00 85.19 84 LEU A CA 1
ATOM 679 C C . LEU A 1 84 ? -31.759 7.739 36.757 1.00 85.19 84 LEU A C 1
ATOM 681 O O . LEU A 1 84 ? -32.359 8.307 37.672 1.00 85.19 84 LEU A O 1
ATOM 685 N N . GLN A 1 85 ? -32.039 7.971 35.469 1.00 87.88 85 GLN A N 1
ATOM 686 C CA . GLN A 1 85 ? -33.155 8.803 35.011 1.00 87.88 85 GLN A CA 1
ATOM 687 C C . GLN A 1 85 ? -34.502 8.182 35.380 1.00 87.88 85 GLN A C 1
ATOM 689 O O . GLN A 1 85 ? -35.330 8.873 35.967 1.00 87.88 85 GLN A O 1
ATOM 694 N N . GLU A 1 86 ? -34.683 6.881 35.147 1.00 87.38 86 GLU A N 1
ATOM 695 C CA . GLU A 1 86 ? -35.878 6.133 35.548 1.00 87.38 86 GLU A CA 1
ATOM 696 C C . GLU A 1 86 ? -36.114 6.221 37.061 1.00 87.38 86 GLU A C 1
ATOM 698 O O . GLU A 1 86 ? -37.221 6.546 37.491 1.00 87.38 86 GLU A O 1
ATOM 703 N N . ARG A 1 87 ? -35.074 6.025 37.890 1.00 85.50 87 ARG A N 1
ATOM 704 C CA . ARG A 1 87 ? -35.171 6.208 39.353 1.00 85.50 87 ARG A CA 1
ATOM 705 C C . ARG A 1 87 ? -35.565 7.637 39.730 1.00 85.50 87 ARG A C 1
ATOM 707 O O . ARG A 1 87 ? -36.493 7.812 40.515 1.00 85.50 87 ARG A O 1
ATOM 714 N N . ARG A 1 88 ? -34.927 8.658 39.138 1.00 84.75 88 ARG A N 1
ATOM 715 C CA . ARG A 1 88 ? -35.284 10.074 39.365 1.00 84.75 88 ARG A CA 1
ATOM 716 C C . ARG A 1 88 ? -36.723 10.392 38.968 1.00 84.75 88 ARG A C 1
ATOM 718 O O . ARG A 1 88 ? -37.363 11.222 39.604 1.00 84.75 88 ARG A O 1
ATOM 725 N N . GLN A 1 89 ? -37.219 9.770 37.907 1.00 85.81 89 GLN A N 1
ATOM 726 C CA . GLN A 1 89 ? -38.561 10.001 37.387 1.00 85.81 89 GLN A CA 1
ATOM 727 C C . GLN A 1 89 ? -39.622 9.297 38.238 1.00 85.81 89 GLN A C 1
ATOM 729 O O . GLN A 1 89 ? -40.692 9.858 38.460 1.00 85.81 89 GLN A O 1
ATOM 734 N N . ARG A 1 90 ? -39.299 8.118 38.783 1.00 80.38 90 ARG A N 1
ATOM 735 C CA . ARG A 1 90 ? -40.145 7.356 39.714 1.00 80.38 90 ARG A CA 1
ATOM 736 C C . ARG A 1 90 ? -40.257 8.035 41.082 1.00 80.38 90 ARG A C 1
ATOM 738 O O . ARG A 1 90 ? -41.325 8.007 41.679 1.00 80.38 90 ARG A O 1
ATOM 745 N N . ASP A 1 91 ? -39.190 8.681 41.549 1.00 79.50 91 ASP A N 1
ATOM 746 C CA . ASP A 1 91 ? -39.193 9.455 42.799 1.00 79.50 91 ASP A CA 1
ATOM 747 C C . ASP A 1 91 ? -39.737 10.890 42.620 1.00 79.50 91 ASP A C 1
ATOM 749 O O . ASP A 1 91 ? -39.781 11.664 43.579 1.00 79.50 91 ASP A O 1
ATOM 753 N N . LYS A 1 92 ? -40.186 11.267 41.411 1.00 77.69 92 LYS A N 1
ATOM 754 C CA . LYS A 1 92 ? -40.820 12.567 41.175 1.00 77.69 92 LYS A CA 1
ATOM 755 C C . LYS A 1 92 ? -42.225 12.572 41.806 1.00 77.69 92 LYS A C 1
ATOM 757 O O . LYS A 1 92 ? -43.071 11.783 41.384 1.00 77.69 92 LYS A O 1
ATOM 762 N N . PRO A 1 93 ? -42.518 13.451 42.783 1.00 68.81 93 PRO A N 1
ATOM 763 C CA . PRO A 1 93 ? -43.847 13.527 43.379 1.00 68.81 93 PRO A CA 1
ATOM 764 C C . PRO A 1 93 ? -44.886 13.965 42.336 1.00 68.81 93 PRO A C 1
ATOM 766 O O . PRO A 1 93 ? -44.649 14.885 41.547 1.00 68.81 93 PRO A O 1
ATOM 769 N N . ILE A 1 94 ? -46.049 13.308 42.339 1.00 64.56 94 ILE A N 1
ATOM 770 C CA . ILE A 1 94 ? -47.207 13.622 41.489 1.00 64.56 94 ILE A CA 1
ATOM 771 C C . ILE A 1 94 ? -47.898 14.873 42.048 1.00 64.56 94 ILE A C 1
ATOM 773 O O . ILE A 1 94 ? -49.011 14.806 42.556 1.00 64.56 94 ILE A O 1
ATOM 777 N N . THR A 1 95 ? -47.244 16.033 42.005 1.00 63.88 95 THR A N 1
ATOM 778 C CA . THR A 1 95 ? -47.930 17.280 42.363 1.00 63.88 95 THR A CA 1
ATOM 779 C C . THR A 1 95 ? -47.374 18.480 41.605 1.00 63.88 95 THR A C 1
ATOM 781 O O . THR A 1 95 ? -46.465 19.154 42.079 1.00 63.88 95 THR A O 1
ATOM 784 N N . PRO A 1 96 ? -47.951 18.811 40.438 1.00 60.81 96 PRO A N 1
ATOM 785 C CA . PRO A 1 96 ? -47.878 20.162 39.895 1.00 60.81 96 PRO A CA 1
ATOM 786 C C . PRO A 1 96 ? -49.051 21.059 40.353 1.00 60.81 96 PRO A C 1
ATOM 788 O O . PRO A 1 96 ? -49.048 22.244 40.050 1.00 60.81 96 PRO A O 1
ATOM 791 N N . LEU A 1 97 ? -50.053 20.541 41.084 1.00 62.00 97 LEU A N 1
ATOM 792 C CA . LEU A 1 97 ? -51.333 21.244 41.311 1.00 62.00 97 LEU A CA 1
ATOM 793 C C . LEU A 1 97 ? -51.496 22.003 42.645 1.00 62.00 97 LEU A C 1
ATOM 795 O O . LEU A 1 97 ? -52.547 22.595 42.855 1.00 62.00 97 LEU A O 1
ATOM 799 N N . LEU A 1 98 ? -50.486 22.059 43.521 1.00 60.09 98 LEU A N 1
ATOM 800 C CA . LEU A 1 98 ? -50.549 22.855 44.767 1.00 60.09 98 LEU A CA 1
ATOM 801 C C . LEU A 1 98 ? -49.717 24.151 44.733 1.00 60.09 98 LEU A C 1
ATOM 803 O O . LEU A 1 98 ? -49.519 24.776 45.766 1.00 60.09 98 LEU A O 1
ATOM 807 N N . ALA A 1 99 ? -49.248 24.585 43.559 1.00 57.22 99 ALA A N 1
ATOM 808 C CA . ALA A 1 99 ? -48.573 25.881 43.402 1.00 57.22 99 ALA A CA 1
ATOM 809 C C . ALA A 1 99 ? -49.524 27.03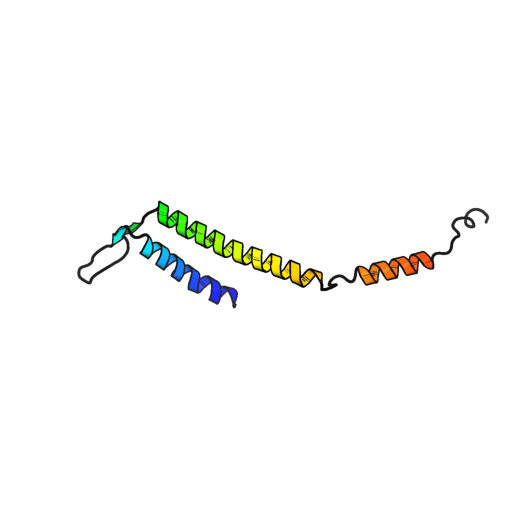6 43.017 1.00 57.22 99 ALA A C 1
ATOM 811 O O . ALA A 1 99 ? -49.076 28.169 42.894 1.00 57.22 99 ALA A O 1
ATOM 812 N N . HIS A 1 100 ? -50.824 26.770 42.826 1.00 56.00 100 HIS A N 1
ATOM 813 C CA . HIS A 1 100 ? -51.828 27.790 42.475 1.00 56.00 100 HIS A CA 1
ATOM 814 C C . HIS A 1 100 ? -52.839 28.061 43.616 1.00 56.00 100 HIS A C 1
ATOM 816 O O . HIS A 1 100 ? -53.840 28.739 43.406 1.00 56.00 100 HIS A O 1
ATOM 822 N N . SER A 1 101 ? -52.633 27.529 44.828 1.00 53.81 101 SER A N 1
ATOM 823 C CA . SER A 1 101 ? -53.566 27.747 45.952 1.00 53.81 101 SER A CA 1
ATOM 824 C C . SER A 1 101 ? -52.924 28.325 47.217 1.00 53.81 101 SER A C 1
ATOM 826 O O . SER A 1 101 ? -53.419 28.060 48.313 1.00 53.81 101 SER A O 1
ATOM 828 N N . SER A 1 102 ? -51.842 29.094 47.087 1.00 53.75 102 SER A N 1
ATOM 829 C CA . SER A 1 102 ? -51.342 29.945 48.172 1.00 53.75 102 SER A CA 1
ATOM 830 C C . SER A 1 102 ? -51.216 31.386 47.720 1.00 53.75 102 SER A C 1
ATOM 832 O O . SER A 1 102 ? -51.012 31.604 46.507 1.00 53.75 102 SER A O 1
#

InterPro domains:
  IPR004156 Organic anion transporter polypeptide [PF03137] (1-44)
  IPR004156 Organic anion transporter polypeptide [PTHR11388] (1-84)

Mean predicted aligned error: 12.79 Å

Sequence (102 aa):
MMISLLALIPGPIIFGRIIDSTCLVWTETCHGRGNCQLYDQTKFRYYVNILALSLTSIGVIFDILVWYHGRHLDLYGEREEQKLQERRQRDKPITPLLAHSS

Secondary structure (DSSP, 8-state):
-HHHHHHHTHHHHHHHHHHHHTEEEEEEETTEEEEEEEE-HHHHHHHHHHHHHHHHHHHHHHHHHHHHHHTTS--S-HHHHHHHHHHHHHTS-S-STTSS--

Nearest PDB structures (foldseek):
  6p1b-assembly2_B  TM=4.951E-01  e=8.495E+00  Escherichia phage 21
  6jnx-assembly1_P  TM=4.300E-01  e=5.945E+00  Enterobacteria phage SfI
  6lgl-assembly1_k  TM=2.610E-01  e=5.535E+00  Human alphaherpesvirus 3

Organism: Bactrocera latifrons (NCBI:txid174628)

Solvent-accessible surface area (backbone atoms only — not comparable to full-atom values): 6154 Å² total; per-residue (Å²): 116,68,64,58,60,69,47,62,55,52,47,59,53,53,53,50,51,50,52,64,73,28,45,74,37,71,39,74,47,103,91,42,85,55,61,69,76,40,63,41,66,66,60,44,52,50,52,55,50,52,51,51,51,49,56,52,50,54,51,52,49,52,51,50,50,50,50,64,61,46,72,77,51,80,82,66,59,56,74,56,51,50,54,52,49,52,51,56,58,70,71,49,77,97,65,86,78,74,80,81,77,120

Radius of gyration: 31.53 Å; Cα contacts (8 Å, |Δi|>4): 43; chains: 1; bounding box: 83×37×70 Å

Foldseek 3Di:
DVCCVVCVVVVVVLLVVLQVVQAPDFDADPVGTDDRDDGDPVSSVVSVVVVVVVVVVVVVVVVVVCVVVCVPPPPPPVVVVVVVVVVVVVPDDPDPDPPPPD

pLDDT: mean 82.85, std 11.48, range [53.75, 96.56]